Protein AF-A0A377B8Y0-F1 (afdb_monomer_lite)

Sequence (64 aa):
MVIRKKKCRDCGNAITHNTVCCPYCGSVDPFGYYRNTDRIVTILLALIIVVLLTTVRRQCVYTV

Secondary structure (DSSP, 8-state):
-----EE-TTT--EE-TT-SB-TTT--B-HHHHHHHHHHHHHHHHHHHHHHHHHHHHHHHHH--

Organism: Escherichia coli (NCBI:txid562)

Structure (mmCIF, N/CA/C/O backbone):
data_AF-A0A377B8Y0-F1
#
_entry.id   AF-A0A377B8Y0-F1
#
loop_
_atom_site.group_PDB
_atom_site.id
_atom_site.type_symbol
_atom_site.label_atom_id
_atom_site.label_alt_id
_atom_site.label_comp_id
_atom_site.label_asym_id
_atom_site.label_entity_id
_atom_site.label_seq_id
_atom_site.pdbx_PDB_ins_code
_atom_site.Cartn_x
_atom_site.Cartn_y
_atom_site.Cartn_z
_atom_site.occupancy
_atom_site.B_iso_or_equiv
_atom_site.auth_seq_id
_atom_site.auth_comp_id
_atom_site.auth_asym_id
_atom_site.auth_atom_id
_atom_site.pdbx_PDB_model_num
ATOM 1 N N . MET A 1 1 ? -10.772 -5.241 -24.000 1.00 40.16 1 MET A N 1
ATOM 2 C CA . MET A 1 1 ? -9.898 -5.257 -22.804 1.00 40.16 1 MET A CA 1
ATOM 3 C C . MET A 1 1 ? -8.569 -4.596 -23.161 1.00 40.16 1 MET A C 1
ATOM 5 O O . MET A 1 1 ? -7.754 -5.211 -23.831 1.00 40.16 1 MET A O 1
ATOM 9 N N . VAL A 1 2 ? -8.364 -3.324 -22.797 1.00 42.88 2 VAL A N 1
ATOM 10 C CA . VAL A 1 2 ? -7.057 -2.662 -22.962 1.00 42.88 2 VAL A CA 1
ATOM 11 C C . VAL A 1 2 ? -6.132 -3.243 -21.901 1.00 42.88 2 VAL A C 1
ATOM 13 O O . VAL A 1 2 ? -6.274 -2.928 -20.720 1.00 42.88 2 VAL A O 1
ATOM 16 N N . ILE A 1 3 ? -5.209 -4.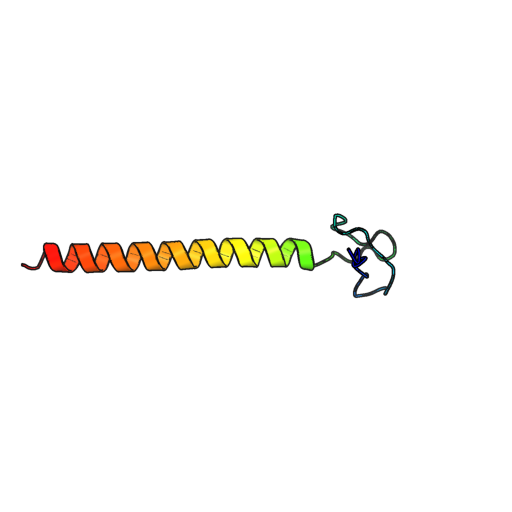116 -22.300 1.00 46.88 3 ILE A N 1
ATOM 17 C CA . ILE A 1 3 ? -4.143 -4.581 -21.413 1.00 46.88 3 ILE A CA 1
ATOM 18 C C . ILE A 1 3 ? -3.229 -3.372 -21.206 1.00 46.88 3 ILE A C 1
ATOM 20 O O . ILE A 1 3 ? -2.340 -3.106 -22.015 1.00 46.88 3 ILE A O 1
ATOM 24 N N . ARG A 1 4 ? -3.507 -2.571 -20.167 1.00 54.66 4 ARG A N 1
ATOM 25 C CA . ARG A 1 4 ? -2.656 -1.447 -19.766 1.00 54.66 4 ARG A CA 1
ATOM 26 C C . ARG A 1 4 ? -1.305 -2.034 -19.368 1.00 54.66 4 ARG A C 1
ATOM 28 O O . ARG A 1 4 ? -1.123 -2.469 -18.234 1.00 54.66 4 ARG A O 1
ATOM 35 N N . LYS A 1 5 ? -0.373 -2.093 -20.325 1.00 61.25 5 LYS A N 1
ATOM 36 C CA . LYS A 1 5 ? 1.023 -2.429 -20.053 1.00 61.25 5 LYS A CA 1
ATOM 37 C C . LYS A 1 5 ? 1.529 -1.407 -19.046 1.00 61.25 5 LYS A C 1
ATOM 39 O O . LYS A 1 5 ? 1.475 -0.201 -19.290 1.00 61.25 5 LYS A O 1
ATOM 44 N N . LYS A 1 6 ? 1.955 -1.902 -17.892 1.00 67.94 6 LYS A N 1
ATOM 45 C CA . LYS A 1 6 ? 2.569 -1.088 -16.854 1.00 67.94 6 LYS A CA 1
ATOM 46 C C . LYS A 1 6 ? 3.870 -0.532 -17.441 1.00 67.94 6 LYS A C 1
ATOM 48 O O . LYS A 1 6 ? 4.583 -1.250 -18.135 1.00 67.94 6 LYS A O 1
ATOM 53 N N . LYS A 1 7 ? 4.143 0.755 -17.257 1.00 74.00 7 LYS A N 1
ATOM 54 C CA . LYS A 1 7 ? 5.406 1.365 -17.685 1.00 74.00 7 LYS A CA 1
ATOM 55 C C . LYS A 1 7 ? 6.259 1.625 -16.454 1.00 74.00 7 LYS A C 1
ATOM 57 O O . LYS A 1 7 ? 5.739 2.051 -15.426 1.00 74.00 7 LYS A O 1
ATOM 62 N N . CYS A 1 8 ? 7.545 1.345 -16.581 1.00 72.69 8 CYS A N 1
ATOM 63 C CA . CYS A 1 8 ? 8.579 1.709 -15.629 1.00 72.69 8 CYS A CA 1
ATOM 64 C C . CYS A 1 8 ? 8.532 3.222 -15.390 1.00 72.69 8 CYS A C 1
ATOM 66 O O . CYS A 1 8 ? 8.537 3.987 -16.355 1.00 72.69 8 CYS A O 1
ATOM 68 N N . ARG A 1 9 ? 8.474 3.654 -14.125 1.00 68.06 9 ARG A N 1
ATOM 69 C CA . ARG A 1 9 ? 8.429 5.083 -13.778 1.00 68.06 9 ARG A CA 1
ATOM 70 C C . ARG A 1 9 ? 9.732 5.795 -14.142 1.00 68.06 9 ARG A C 1
ATOM 72 O O . ARG A 1 9 ? 9.677 6.895 -14.673 1.00 68.06 9 ARG A O 1
ATOM 79 N N . ASP A 1 10 ? 10.865 5.151 -13.884 1.00 74.75 10 ASP A N 1
ATOM 80 C CA . ASP A 1 10 ? 12.190 5.770 -14.025 1.00 74.75 10 ASP A CA 1
ATOM 81 C C . ASP A 1 10 ? 12.717 5.723 -15.459 1.00 74.75 10 ASP A C 1
ATOM 83 O O . ASP A 1 10 ? 13.377 6.643 -15.924 1.00 74.75 10 ASP A O 1
ATOM 87 N N . CYS A 1 11 ? 12.411 4.644 -16.176 1.00 79.75 11 CYS A N 1
ATOM 88 C CA . CYS A 1 11 ? 12.982 4.354 -17.486 1.00 79.75 11 CYS A CA 1
ATOM 89 C C . CYS A 1 11 ? 11.967 4.403 -18.634 1.00 79.75 11 CYS A C 1
ATOM 91 O O . CYS A 1 11 ? 12.344 4.247 -19.789 1.00 79.75 11 CYS A O 1
ATOM 93 N N . GLY A 1 12 ? 10.669 4.556 -18.348 1.00 75.31 12 GLY A N 1
ATOM 94 C CA . GLY A 1 12 ? 9.611 4.649 -19.363 1.00 75.31 12 GLY A CA 1
ATOM 95 C C . GLY A 1 12 ? 9.321 3.358 -20.143 1.00 75.31 12 GLY A C 1
ATOM 96 O O . GLY A 1 12 ? 8.309 3.286 -20.847 1.00 75.31 12 GLY A O 1
ATOM 97 N N . ASN A 1 13 ? 10.155 2.323 -19.997 1.00 79.38 13 ASN A N 1
ATOM 98 C CA . ASN A 1 13 ? 10.000 1.047 -20.689 1.00 79.38 13 ASN A CA 1
ATOM 99 C C . ASN A 1 13 ? 8.753 0.287 -20.236 1.00 79.38 13 ASN A C 1
ATOM 101 O O . ASN A 1 13 ? 8.328 0.355 -19.081 1.00 79.38 13 ASN A O 1
ATOM 105 N N . ALA A 1 14 ? 8.167 -0.476 -21.156 1.00 75.88 14 ALA A N 1
ATOM 106 C CA . ALA A 1 14 ? 7.058 -1.360 -20.832 1.00 75.88 14 ALA A CA 1
ATOM 107 C C . ALA A 1 14 ? 7.550 -2.505 -19.932 1.00 75.88 14 ALA A C 1
ATOM 109 O O . ALA A 1 14 ? 8.460 -3.246 -20.297 1.00 75.88 14 ALA A O 1
ATOM 110 N N . ILE A 1 15 ? 6.919 -2.653 -18.771 1.00 73.88 15 ILE A N 1
ATOM 111 C CA . ILE A 1 15 ? 7.169 -3.722 -17.808 1.00 73.88 15 ILE A CA 1
ATOM 112 C C . ILE A 1 15 ? 5.934 -4.613 -17.689 1.00 73.88 15 ILE A C 1
ATOM 114 O O . ILE A 1 15 ? 4.786 -4.188 -17.867 1.00 73.88 15 ILE A O 1
ATOM 118 N N 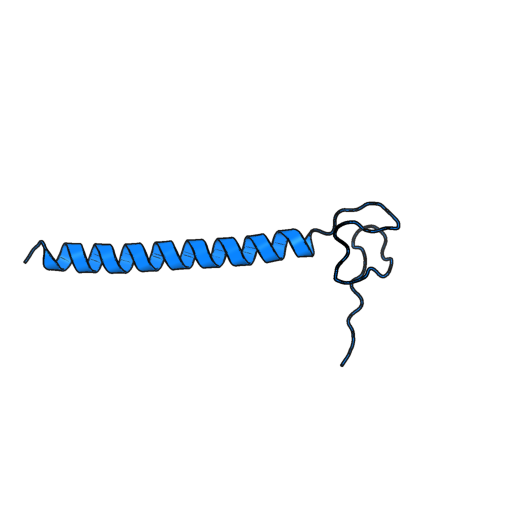. THR A 1 16 ? 6.162 -5.885 -17.391 1.00 71.00 16 THR A N 1
ATOM 119 C CA . THR A 1 16 ? 5.074 -6.811 -17.078 1.00 71.00 16 THR A CA 1
ATOM 120 C C . THR A 1 16 ? 4.470 -6.469 -15.717 1.00 71.00 16 THR A C 1
ATOM 122 O O . THR A 1 16 ? 5.154 -5.983 -14.823 1.00 71.00 16 THR A O 1
ATOM 125 N N . HIS A 1 17 ? 3.177 -6.730 -15.522 1.00 65.44 17 HIS A N 1
ATOM 126 C CA . HIS A 1 17 ? 2.488 -6.374 -14.274 1.00 65.44 17 HIS A CA 1
ATOM 127 C C . HIS A 1 17 ? 3.074 -7.075 -13.026 1.00 65.44 17 HIS A C 1
ATOM 129 O O . HIS A 1 17 ? 2.923 -6.562 -11.920 1.00 65.44 17 HIS A O 1
ATOM 135 N N . ASN A 1 18 ? 3.771 -8.203 -13.211 1.00 61.06 18 ASN A N 1
ATOM 136 C CA . ASN A 1 18 ? 4.277 -9.063 -12.138 1.00 61.06 18 ASN A CA 1
ATOM 137 C C . ASN A 1 18 ? 5.760 -8.864 -11.781 1.00 61.06 18 ASN A C 1
ATOM 139 O O . ASN A 1 18 ? 6.254 -9.529 -10.876 1.00 61.06 18 ASN A O 1
ATOM 143 N N . THR A 1 19 ? 6.489 -7.989 -12.478 1.00 65.31 19 THR A N 1
ATOM 144 C CA . THR A 1 19 ? 7.911 -7.751 -12.184 1.00 65.31 19 THR A CA 1
ATOM 145 C C . THR A 1 19 ? 8.062 -6.776 -11.022 1.00 65.31 19 THR A C 1
ATOM 147 O O . THR A 1 19 ? 7.619 -5.631 -11.118 1.00 65.31 19 THR A O 1
ATOM 150 N N . VAL A 1 20 ? 8.688 -7.247 -9.938 1.00 68.50 20 VAL A N 1
ATOM 151 C CA . VAL A 1 20 ? 9.010 -6.462 -8.730 1.00 68.50 20 VAL A CA 1
ATOM 152 C C . VAL A 1 20 ? 10.133 -5.460 -9.003 1.00 68.50 20 VAL A C 1
ATOM 154 O O . VAL A 1 20 ? 10.091 -4.345 -8.497 1.00 68.50 20 VAL A O 1
ATOM 157 N N . CYS A 1 21 ? 11.090 -5.827 -9.854 1.00 73.25 21 CYS A N 1
ATOM 158 C CA . CYS A 1 21 ? 12.158 -4.948 -10.319 1.00 73.25 21 CYS A CA 1
ATOM 159 C C . CYS A 1 21 ? 12.055 -4.782 -11.834 1.00 73.25 21 CYS A C 1
ATOM 161 O O . CYS A 1 21 ? 11.777 -5.743 -12.557 1.00 73.25 21 CYS A O 1
ATOM 163 N N . CYS A 1 22 ? 12.289 -3.570 -12.326 1.00 75.38 22 CYS A N 1
ATOM 164 C CA . CYS A 1 22 ? 12.378 -3.326 -13.753 1.00 75.38 22 CYS A CA 1
ATOM 165 C C . CYS A 1 22 ? 13.634 -4.016 -14.323 1.00 75.38 22 CYS A C 1
ATOM 167 O O . CYS A 1 22 ? 14.735 -3.720 -13.864 1.00 75.38 22 CYS A O 1
ATOM 169 N N . PRO A 1 23 ? 13.519 -4.880 -15.348 1.00 74.12 23 PRO A N 1
ATOM 170 C CA . PRO A 1 23 ? 14.670 -5.590 -15.914 1.00 74.12 23 PRO A CA 1
ATOM 171 C C . PRO A 1 23 ? 15.642 -4.677 -16.680 1.00 74.12 23 PRO A C 1
ATOM 173 O O . PRO A 1 23 ? 16.746 -5.100 -16.996 1.00 74.12 23 PRO A O 1
ATOM 176 N N . TYR A 1 24 ? 15.240 -3.440 -16.993 1.00 78.62 24 TYR A N 1
ATOM 177 C CA . TYR A 1 24 ? 16.053 -2.502 -17.772 1.00 78.62 24 TYR A CA 1
ATOM 178 C C . TYR A 1 24 ? 16.912 -1.581 -16.905 1.00 78.62 24 TYR A C 1
ATOM 180 O O . TYR A 1 24 ? 18.056 -1.315 -17.245 1.00 78.62 24 TYR A O 1
ATOM 188 N N . CYS A 1 25 ? 16.363 -1.075 -15.799 1.00 80.88 25 CYS A N 1
ATOM 189 C CA . CYS A 1 25 ? 17.046 -0.108 -14.931 1.00 80.88 25 CYS A CA 1
ATOM 190 C C . CYS A 1 25 ? 17.230 -0.601 -13.492 1.00 80.88 25 CYS A C 1
ATOM 192 O O . CYS A 1 25 ? 17.794 0.115 -12.673 1.00 80.88 25 CYS A O 1
ATOM 194 N N . GLY A 1 26 ? 16.709 -1.782 -13.153 1.00 74.56 26 GLY A N 1
ATOM 195 C CA . GLY A 1 26 ? 16.733 -2.308 -11.790 1.00 74.56 26 GLY A CA 1
ATOM 196 C C . GLY A 1 26 ? 15.828 -1.560 -10.810 1.00 74.56 26 GLY A C 1
ATOM 197 O O . GLY A 1 26 ? 15.817 -1.914 -9.634 1.00 74.56 26 GLY A O 1
ATOM 198 N N . SER A 1 27 ? 15.058 -0.553 -11.252 1.00 70.00 27 SER A N 1
ATOM 199 C CA . SER A 1 27 ? 14.210 0.199 -10.332 1.00 70.00 27 SER A CA 1
ATOM 200 C C . SER A 1 27 ? 13.113 -0.693 -9.763 1.00 70.00 27 SER A C 1
ATOM 202 O O . SER A 1 27 ? 12.434 -1.434 -10.484 1.00 70.00 27 SER A O 1
ATOM 204 N N . VAL A 1 28 ? 12.997 -0.673 -8.437 1.00 69.62 28 VAL A N 1
ATOM 205 C CA . VAL A 1 28 ? 11.990 -1.449 -7.722 1.00 69.62 28 VAL A CA 1
ATOM 206 C C . VAL A 1 28 ? 10.657 -0.783 -7.973 1.00 69.62 28 VAL A C 1
ATOM 208 O O . VAL A 1 28 ? 10.483 0.405 -7.715 1.00 69.62 28 VAL A O 1
ATOM 211 N N . ASP A 1 29 ? 9.714 -1.548 -8.497 1.00 64.50 29 ASP A N 1
ATOM 212 C CA . ASP A 1 29 ? 8.402 -1.032 -8.795 1.00 64.50 29 ASP A CA 1
ATOM 213 C C . ASP A 1 29 ? 7.598 -0.865 -7.490 1.00 64.50 29 ASP A C 1
ATOM 215 O O . ASP A 1 29 ? 7.241 -1.857 -6.840 1.00 64.50 29 ASP A O 1
ATOM 219 N N . PRO A 1 30 ? 7.264 0.375 -7.088 1.00 58.62 30 PRO A N 1
ATOM 220 C CA . PRO A 1 30 ? 6.602 0.612 -5.814 1.00 58.62 30 PRO A CA 1
ATOM 221 C C . PRO A 1 30 ? 5.127 0.195 -5.834 1.00 58.62 30 PRO A C 1
ATOM 223 O O . PRO A 1 30 ? 4.512 0.119 -4.775 1.00 58.62 30 PRO A O 1
ATOM 226 N N . PHE A 1 31 ? 4.521 -0.096 -6.994 1.00 59.78 31 PHE A N 1
ATOM 227 C CA . PHE A 1 31 ? 3.080 -0.354 -7.074 1.00 59.78 31 PHE A CA 1
ATOM 228 C C . PHE A 1 31 ? 2.672 -1.679 -6.419 1.00 59.78 31 PHE A C 1
ATOM 230 O O . PHE A 1 31 ? 1.554 -1.776 -5.915 1.00 59.78 31 PHE A O 1
ATOM 237 N N . GLY A 1 32 ? 3.542 -2.695 -6.429 1.00 61.91 32 GLY A N 1
ATOM 238 C CA . GLY A 1 32 ? 3.269 -3.982 -5.776 1.00 61.91 32 GLY A CA 1
ATOM 239 C C . GLY A 1 32 ? 3.342 -3.879 -4.254 1.00 61.91 32 GLY A C 1
ATOM 240 O O . GLY A 1 32 ? 2.413 -4.281 -3.555 1.00 61.91 32 GLY A O 1
ATOM 241 N N . TYR A 1 33 ? 4.413 -3.256 -3.757 1.00 58.84 33 TYR A N 1
ATOM 242 C CA . TYR A 1 33 ? 4.613 -3.012 -2.331 1.00 58.84 33 TYR A CA 1
ATOM 243 C C . TYR A 1 33 ? 3.526 -2.087 -1.769 1.00 58.84 33 TYR A C 1
ATOM 245 O O . TYR A 1 33 ? 2.865 -2.429 -0.795 1.00 58.84 33 TYR A O 1
ATOM 253 N N . TYR A 1 34 ? 3.249 -0.967 -2.445 1.00 58.31 34 TYR A N 1
ATOM 254 C CA . TYR A 1 34 ? 2.277 0.021 -1.981 1.00 58.31 34 TYR A CA 1
ATOM 255 C C . TYR A 1 34 ? 0.843 -0.520 -1.953 1.00 58.31 34 TYR A C 1
ATOM 257 O O . TYR A 1 34 ? 0.127 -0.287 -0.987 1.00 58.31 34 TYR A O 1
ATOM 265 N N . ARG A 1 35 ? 0.422 -1.307 -2.957 1.00 64.94 35 ARG A N 1
ATOM 266 C CA . ARG A 1 35 ? -0.915 -1.931 -2.947 1.00 64.94 35 ARG A CA 1
ATOM 267 C C . ARG A 1 35 ? -1.090 -2.934 -1.814 1.00 64.94 35 ARG A C 1
ATOM 269 O O . ARG A 1 35 ? -2.187 -3.030 -1.274 1.00 64.94 35 ARG A O 1
ATOM 276 N N . ASN A 1 36 ? -0.048 -3.689 -1.473 1.00 67.31 36 ASN A N 1
ATOM 277 C CA . ASN A 1 36 ? -0.117 -4.622 -0.354 1.00 67.31 36 ASN A CA 1
ATOM 278 C C . ASN A 1 36 ? -0.186 -3.870 0.981 1.00 67.31 36 ASN A C 1
ATOM 280 O O . ASN A 1 36 ? -1.021 -4.193 1.820 1.00 67.31 36 ASN A O 1
ATOM 284 N N . THR A 1 37 ? 0.617 -2.814 1.141 1.00 74.31 37 THR A N 1
ATOM 285 C CA . THR A 1 37 ? 0.566 -1.947 2.324 1.00 74.31 37 THR A CA 1
ATOM 286 C C . THR A 1 37 ? -0.806 -1.295 2.480 1.00 74.31 37 THR A C 1
ATOM 288 O O . THR A 1 37 ? -1.357 -1.326 3.571 1.00 74.31 37 THR A O 1
ATOM 291 N N . ASP A 1 38 ? -1.408 -0.790 1.402 1.00 79.94 38 ASP A N 1
ATOM 292 C CA . ASP A 1 38 ? -2.733 -0.159 1.433 1.00 79.94 38 ASP A CA 1
ATOM 293 C C . ASP A 1 38 ? -3.829 -1.135 1.900 1.00 79.94 38 ASP A C 1
ATOM 295 O O . ASP A 1 38 ? -4.633 -0.802 2.771 1.00 79.94 38 ASP A O 1
ATOM 299 N N . ARG A 1 39 ? -3.789 -2.387 1.412 1.00 83.75 39 ARG A N 1
ATOM 300 C CA . ARG A 1 39 ? -4.670 -3.485 1.853 1.00 83.75 39 ARG A CA 1
ATOM 301 C C . ARG A 1 39 ? -4.461 -3.845 3.324 1.00 83.75 39 ARG A C 1
ATOM 303 O O . ARG A 1 39 ? -5.433 -4.012 4.054 1.00 83.75 39 ARG A O 1
ATOM 310 N N . ILE A 1 40 ? -3.208 -3.970 3.762 1.00 88.38 40 ILE A N 1
ATOM 311 C CA . ILE A 1 40 ? -2.878 -4.287 5.158 1.00 88.38 40 ILE A CA 1
ATOM 312 C C . ILE A 1 40 ? -3.361 -3.163 6.078 1.00 88.38 40 ILE A C 1
ATOM 314 O O . ILE A 1 40 ? -4.009 -3.437 7.085 1.00 88.38 40 ILE A O 1
ATOM 318 N N . VAL A 1 41 ? -3.106 -1.905 5.711 1.00 88.81 41 VAL A N 1
ATOM 319 C CA . VAL A 1 41 ? -3.527 -0.724 6.473 1.00 88.81 41 VAL A CA 1
ATOM 320 C C . VAL A 1 41 ? -5.050 -0.646 6.563 1.00 88.81 41 VAL A C 1
ATOM 322 O O . VAL A 1 41 ? -5.570 -0.403 7.650 1.00 88.81 41 VAL A O 1
ATOM 325 N N . THR A 1 42 ? -5.779 -0.914 5.473 1.00 89.94 42 THR A N 1
ATOM 326 C CA . THR A 1 42 ? -7.254 -0.940 5.509 1.00 89.94 42 THR A CA 1
ATOM 327 C C . THR A 1 42 ? -7.793 -2.044 6.413 1.00 89.94 42 THR A C 1
ATOM 329 O O . THR A 1 42 ? -8.717 -1.788 7.183 1.00 89.94 42 THR A O 1
ATOM 332 N N . ILE A 1 43 ? -7.214 -3.249 6.371 1.00 92.69 43 ILE A N 1
ATOM 333 C CA . ILE A 1 43 ? -7.607 -4.345 7.271 1.00 92.69 43 ILE A CA 1
ATOM 334 C C . ILE A 1 43 ? -7.333 -3.961 8.730 1.00 92.69 43 ILE A C 1
ATOM 336 O O . ILE A 1 43 ? -8.200 -4.140 9.583 1.00 92.69 43 ILE A O 1
ATOM 340 N N . LEU A 1 44 ? -6.160 -3.391 9.018 1.00 94.31 44 LEU A N 1
ATOM 341 C CA . LEU A 1 44 ? -5.778 -2.984 10.369 1.00 94.31 44 LEU A CA 1
ATOM 342 C C . LEU A 1 44 ? -6.738 -1.924 10.934 1.00 94.31 44 LEU A C 1
ATOM 344 O O . LEU A 1 44 ? -7.232 -2.067 12.051 1.00 94.31 44 LEU A O 1
ATOM 348 N N . LEU A 1 45 ? -7.051 -0.894 10.141 1.00 93.62 45 LEU A N 1
ATOM 349 C CA . LEU A 1 45 ? -8.015 0.151 10.49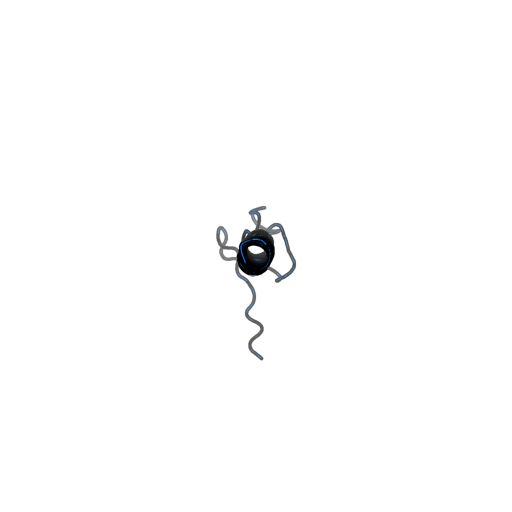9 1.00 93.62 45 LEU A CA 1
ATOM 350 C C . LEU A 1 45 ? -9.409 -0.425 10.760 1.00 93.62 45 LEU A C 1
ATOM 352 O O . LEU A 1 45 ? -10.034 -0.085 11.764 1.00 93.62 45 LEU A O 1
ATOM 356 N N . ALA A 1 46 ? -9.883 -1.325 9.894 1.00 93.62 46 ALA A N 1
ATOM 357 C CA . ALA A 1 46 ? -11.175 -1.978 10.072 1.00 93.62 46 ALA A CA 1
ATOM 358 C C . ALA A 1 46 ? -11.231 -2.782 11.381 1.00 93.62 46 ALA A C 1
ATOM 360 O O . ALA A 1 46 ? -12.210 -2.680 12.120 1.00 93.62 46 ALA A O 1
ATOM 361 N N . LEU A 1 47 ? -10.170 -3.527 11.710 1.00 93.06 47 LEU A N 1
ATOM 362 C CA . LEU A 1 47 ? -10.081 -4.275 12.966 1.00 93.06 47 LEU A CA 1
ATOM 363 C C . LEU A 1 47 ? -10.117 -3.351 14.188 1.00 93.06 47 LEU A C 1
ATOM 365 O O . LEU A 1 47 ? -10.860 -3.627 15.127 1.00 93.06 47 LEU A O 1
ATOM 369 N N . ILE A 1 48 ? -9.379 -2.237 14.169 1.00 93.62 48 ILE A N 1
ATOM 370 C CA . ILE A 1 48 ? -9.380 -1.254 15.265 1.00 93.62 48 ILE A CA 1
ATOM 371 C C . ILE A 1 48 ? -10.788 -0.689 15.489 1.00 93.62 48 ILE A C 1
ATOM 373 O O . ILE A 1 48 ? -11.245 -0.616 16.630 1.00 93.62 48 ILE A O 1
ATOM 377 N N . ILE A 1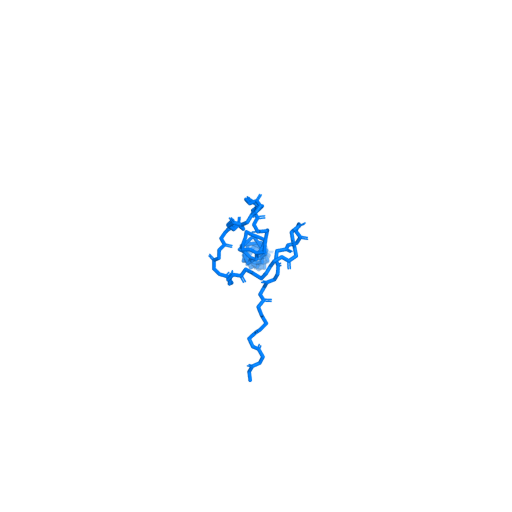 49 ? -11.504 -0.344 14.415 1.00 93.44 49 ILE A N 1
ATOM 378 C CA . ILE A 1 49 ? -12.881 0.164 14.498 1.00 93.44 49 ILE A CA 1
ATOM 379 C C . ILE A 1 49 ? -13.816 -0.897 15.094 1.00 93.44 49 ILE A C 1
ATOM 381 O O . ILE A 1 49 ? -14.603 -0.587 15.986 1.00 93.44 49 ILE A O 1
ATOM 385 N N . VAL A 1 50 ? -13.721 -2.155 14.654 1.00 91.50 50 VAL A N 1
ATOM 386 C CA . VAL A 1 50 ? -14.534 -3.257 15.200 1.00 91.50 50 VAL A CA 1
ATOM 387 C C . VAL A 1 50 ? -14.252 -3.469 16.690 1.00 91.50 50 VAL A C 1
ATOM 389 O O . VAL A 1 50 ? -15.186 -3.621 17.482 1.00 91.50 50 VAL A O 1
ATOM 392 N N . VAL A 1 51 ? -12.983 -3.436 17.101 1.00 90.50 51 VAL A N 1
ATOM 393 C CA . VAL A 1 51 ? -12.601 -3.542 18.515 1.00 90.50 51 VAL A CA 1
ATOM 394 C C . VAL A 1 51 ? -13.179 -2.377 19.317 1.00 90.50 51 VAL A C 1
ATOM 396 O O . VAL A 1 51 ? -13.847 -2.630 20.310 1.00 90.50 51 VAL A O 1
ATOM 399 N N . LEU A 1 52 ? -13.026 -1.130 18.864 1.00 88.88 52 LEU A N 1
ATOM 400 C CA . LEU A 1 52 ? -13.605 0.047 19.529 1.00 88.88 52 LEU A CA 1
ATOM 401 C C . LEU A 1 52 ? -15.129 -0.053 19.675 1.00 88.88 52 LEU A C 1
ATOM 403 O O . LEU A 1 52 ? -15.670 0.198 20.747 1.00 88.88 52 LEU A O 1
ATOM 407 N N . LEU A 1 53 ? -15.841 -0.460 18.622 1.00 86.62 53 LEU A N 1
ATOM 408 C CA . LEU A 1 53 ? -17.294 -0.626 18.686 1.00 86.62 53 LEU A CA 1
ATOM 409 C C . LEU A 1 53 ? -17.694 -1.717 19.687 1.00 86.62 53 LEU A C 1
ATOM 411 O O . LEU A 1 53 ? -18.645 -1.541 20.448 1.00 86.62 53 LEU A O 1
ATOM 415 N N . THR A 1 54 ? -16.975 -2.841 19.718 1.00 84.25 54 THR A N 1
ATOM 416 C CA . THR A 1 54 ? -17.269 -3.935 20.656 1.00 84.25 54 THR A CA 1
ATOM 417 C C . THR A 1 54 ? -16.885 -3.611 22.098 1.00 84.25 54 THR A C 1
ATOM 419 O O . THR A 1 54 ? -17.609 -4.018 23.006 1.00 84.25 54 THR A O 1
ATOM 422 N N . THR A 1 55 ? -15.807 -2.862 22.343 1.00 78.38 55 THR A N 1
ATOM 423 C CA . THR A 1 55 ? -15.419 -2.432 23.693 1.00 78.38 55 THR A CA 1
ATOM 424 C C . THR A 1 55 ? -16.357 -1.366 24.237 1.00 78.38 55 THR A C 1
ATOM 426 O O . THR A 1 55 ? -16.759 -1.487 25.389 1.00 78.38 55 THR A O 1
ATOM 429 N N . VAL A 1 56 ? -16.799 -0.406 23.417 1.00 73.12 56 VAL A N 1
ATOM 430 C CA . VAL A 1 56 ? -17.807 0.590 23.818 1.00 73.12 56 VAL A CA 1
ATOM 431 C C . VAL A 1 56 ? -19.140 -0.089 24.130 1.00 73.12 56 VAL A C 1
ATOM 433 O O . VAL A 1 56 ? -1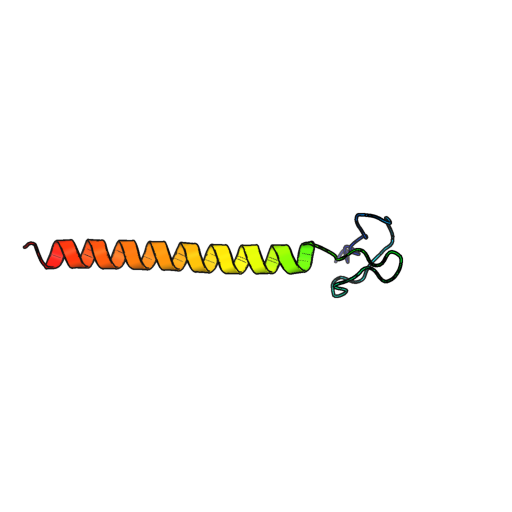9.736 0.176 25.171 1.00 73.12 56 VAL A O 1
ATOM 436 N N . ARG A 1 57 ? -19.590 -1.041 23.296 1.00 63.31 57 ARG A N 1
ATOM 437 C CA . ARG A 1 57 ? -20.805 -1.816 23.605 1.00 63.31 57 ARG A CA 1
ATOM 438 C C . ARG A 1 57 ? -20.670 -2.636 24.881 1.00 63.31 57 ARG A C 1
ATOM 440 O O . ARG A 1 57 ? -21.626 -2.722 25.637 1.00 63.31 57 ARG A O 1
ATOM 447 N N . ARG A 1 58 ? -19.502 -3.229 25.132 1.00 59.22 58 ARG A N 1
ATOM 448 C CA . ARG A 1 58 ? -19.234 -3.956 26.376 1.00 59.22 58 ARG A CA 1
ATOM 449 C C . ARG A 1 58 ? -19.218 -3.021 27.583 1.00 59.22 58 ARG A C 1
ATOM 451 O O . ARG A 1 58 ? -19.871 -3.331 28.566 1.00 59.22 58 ARG A O 1
ATOM 458 N N . GLN A 1 59 ? -18.551 -1.872 27.508 1.00 58.00 59 GLN A N 1
ATOM 459 C CA . GLN A 1 59 ? -18.533 -0.883 28.591 1.00 58.00 59 GLN A CA 1
ATOM 460 C C . GLN A 1 59 ? -19.942 -0.401 28.946 1.00 58.00 59 GLN A C 1
ATOM 462 O O . GLN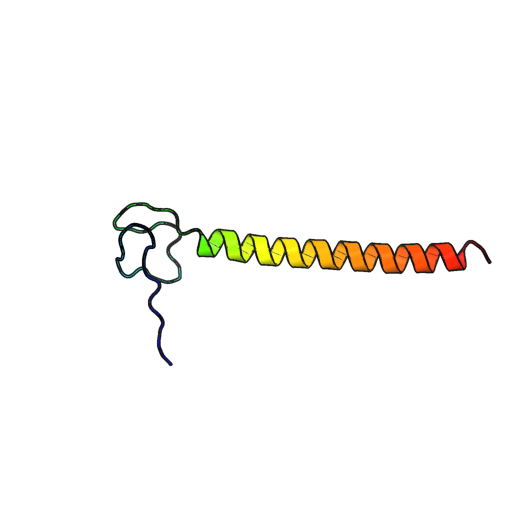 A 1 59 ? -20.271 -0.401 30.123 1.00 58.00 59 GLN A O 1
ATOM 467 N N . CYS A 1 60 ? -20.803 -0.121 27.960 1.00 54.50 60 CYS A N 1
ATOM 468 C CA . CYS A 1 60 ? -22.206 0.219 28.222 1.00 54.50 60 CYS A CA 1
ATOM 469 C C . CYS A 1 60 ? -23.011 -0.913 28.884 1.00 54.50 60 CYS A C 1
ATOM 471 O O . CYS A 1 60 ? -23.993 -0.622 29.551 1.00 54.50 60 CYS A O 1
ATOM 473 N N . VAL A 1 61 ? -22.628 -2.183 28.706 1.00 54.16 61 VAL A N 1
ATOM 474 C CA . VAL A 1 61 ? -23.287 -3.329 29.361 1.00 54.16 61 VAL A CA 1
ATOM 475 C C . VAL A 1 61 ? -22.759 -3.558 30.783 1.00 54.16 61 VAL A C 1
ATOM 477 O O . VAL A 1 61 ? -23.499 -4.060 31.615 1.00 54.16 61 VAL A O 1
ATOM 480 N N . TYR A 1 62 ? -21.511 -3.188 31.086 1.00 53.94 62 TYR A N 1
ATOM 481 C CA . TYR A 1 62 ? -20.938 -3.330 32.434 1.00 53.94 62 TYR A CA 1
ATOM 482 C C . TYR A 1 62 ? -21.212 -2.134 33.364 1.00 53.94 62 TYR A C 1
ATOM 484 O O . TYR A 1 62 ? -20.920 -2.223 34.553 1.00 53.94 62 TYR A O 1
ATOM 492 N N . THR A 1 63 ? -21.724 -1.012 32.846 1.00 52.16 63 THR A N 1
ATOM 493 C CA . THR A 1 63 ? -22.063 0.192 33.633 1.00 52.16 63 THR A CA 1
ATOM 494 C C . THR A 1 63 ? -23.569 0.393 33.857 1.00 52.16 63 THR A C 1
ATOM 496 O O . THR A 1 63 ? -23.967 1.480 34.272 1.00 52.16 63 THR A O 1
ATOM 499 N N . VAL A 1 64 ? -24.400 -0.613 33.564 1.00 50.31 64 VAL A N 1
ATOM 500 C CA . VAL A 1 64 ? -25.833 -0.680 33.920 1.00 50.31 64 VAL A CA 1
ATOM 501 C C . VAL A 1 64 ? -26.017 -1.831 34.898 1.00 50.31 64 VAL A C 1
ATOM 503 O O . VAL A 1 64 ? -26.768 -1.642 35.876 1.00 50.31 64 VAL A O 1
#

Radius of gyration: 21.05 Å; chains: 1; bounding box: 43×15×57 Å

Foldseek 3Di:
DPPPQDADPPPRHGDHPPDQADPPPRHGDCPVVVVVVVVVVVVVVVVVVVVVVVVVVVVVVVVD

pLDDT: mean 72.0, std 13.9, range [40.16, 94.31]